Protein AF-A0A376KU33-F1 (afdb_monomer_lite)

pLDDT: mean 75.58, std 14.36, range [39.0, 93.94]

Secondary structure (DSSP, 8-state):
-EEEEEE-SSTTHHHHHHHHHHHHHHHTT--EEEEEE-HHHHHHHHHTT--SEEEE--GGG-S----

Foldseek 3Di:
DAEEEEEEPDPDPVVVVQVVVVVVCVVVVHDYHYYYDYPVVVVVCVVVVVHDYYDYDDPVVPDDPPD

Radius of gyration: 12.94 Å; chains: 1; bounding box: 33×16×33 Å

InterPro domains:
  IPR003501 Phosphotransferase system, EIIB component, type 2/3 [PF02302] (3-58)
  IPR013012 Phosphotransferase system, EIIB component, type 3 [PS51100] (1-67)
  IPR036095 PTS system IIB component-like superfamily [SSF52794] (1-55)
  IPR051819 PTS system sugar-specific EIIB domain-containing protein [PTHR34581] (1-57)

Structure (mmCIF, N/CA/C/O backbone):
data_AF-A0A376KU33-F1
#
_entry.id   AF-A0A376KU33-F1
#
loop_
_atom_site.group_PDB
_atom_site.id
_atom_site.type_symbol
_atom_site.label_atom_id
_atom_site.label_alt_id
_atom_site.label_comp_id
_atom_site.label_asym_id
_atom_site.label_entity_id
_atom_site.label_seq_id
_atom_site.pdbx_PDB_ins_code
_atom_site.Cartn_x
_atom_site.Cartn_y
_atom_site.Cartn_z
_atom_site.occupancy
_atom_site.B_iso_or_equiv
_atom_site.auth_seq_id
_atom_site.auth_comp_id
_atom_site.auth_asym_id
_atom_site.auth_atom_id
_atom_site.pdbx_PDB_model_num
ATOM 1 N N . MET A 1 1 ? -1.331 -6.163 13.865 1.00 71.62 1 MET A N 1
ATOM 2 C CA . MET A 1 1 ? -1.472 -5.283 12.685 1.00 71.62 1 MET A CA 1
ATOM 3 C C . MET A 1 1 ? -0.788 -5.933 11.496 1.00 71.62 1 MET A C 1
ATOM 5 O O . MET A 1 1 ? 0.395 -6.230 11.609 1.00 71.62 1 MET A O 1
ATOM 9 N N . LYS A 1 2 ? -1.503 -6.191 10.397 1.00 80.56 2 LYS A N 1
ATOM 10 C CA . LYS A 1 2 ? -0.890 -6.775 9.186 1.00 80.56 2 LYS A CA 1
ATOM 11 C C . LYS A 1 2 ? -0.396 -5.672 8.253 1.00 80.56 2 LYS A C 1
ATOM 13 O O . LYS A 1 2 ? -1.134 -4.710 8.028 1.00 80.56 2 LYS A O 1
ATOM 18 N N . LYS A 1 3 ? 0.818 -5.806 7.712 1.00 85.19 3 LYS A N 1
ATOM 19 C CA . LYS A 1 3 ? 1.402 -4.825 6.783 1.00 85.19 3 LYS A CA 1
ATOM 20 C C . LYS A 1 3 ? 1.279 -5.316 5.343 1.00 85.19 3 LYS A C 1
ATOM 22 O O . LYS A 1 3 ? 1.954 -6.262 4.937 1.00 85.19 3 LYS A O 1
ATOM 27 N N . ILE A 1 4 ? 0.410 -4.664 4.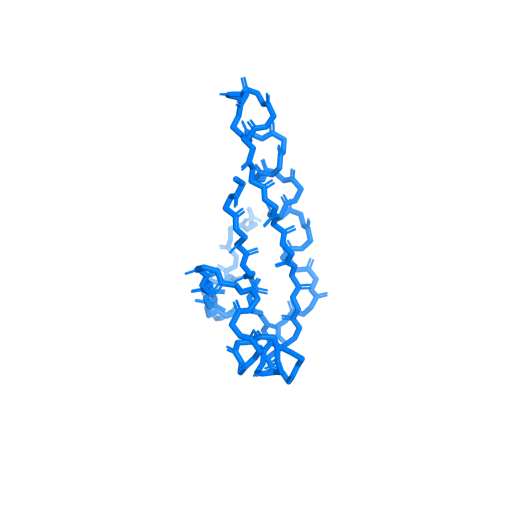579 1.00 86.75 4 ILE A N 1
ATOM 28 C CA . ILE A 1 4 ? 0.123 -4.988 3.182 1.00 86.75 4 ILE A CA 1
ATOM 29 C C . ILE A 1 4 ? 0.815 -3.953 2.298 1.00 86.75 4 ILE A C 1
ATOM 31 O O . ILE A 1 4 ? 0.593 -2.748 2.439 1.00 86.75 4 ILE A O 1
ATOM 35 N N . LEU A 1 5 ? 1.639 -4.425 1.367 1.00 85.88 5 LEU A N 1
ATOM 36 C CA . LEU A 1 5 ? 2.323 -3.584 0.398 1.00 85.88 5 LEU A CA 1
ATOM 37 C C . LEU A 1 5 ? 1.789 -3.840 -1.004 1.00 85.88 5 LEU A C 1
ATOM 39 O O . LEU A 1 5 ? 1.949 -4.928 -1.557 1.00 85.88 5 LEU A O 1
ATOM 43 N N . LEU A 1 6 ? 1.188 -2.812 -1.591 1.00 83.31 6 LEU A N 1
ATOM 44 C CA . LEU A 1 6 ? 0.842 -2.795 -3.001 1.00 83.31 6 LEU A CA 1
ATOM 45 C C . LEU A 1 6 ? 2.021 -2.284 -3.820 1.00 83.31 6 LEU A C 1
ATOM 47 O O . LEU A 1 6 ? 2.607 -1.243 -3.520 1.00 83.31 6 LEU A O 1
ATOM 51 N N . VAL A 1 7 ? 2.334 -3.008 -4.886 1.00 80.19 7 VAL A N 1
ATOM 52 C CA . VAL A 1 7 ? 3.409 -2.667 -5.806 1.00 80.19 7 VAL A CA 1
ATOM 53 C C . VAL A 1 7 ? 2.827 -2.576 -7.210 1.00 80.19 7 VAL A C 1
ATOM 55 O O . VAL A 1 7 ? 2.288 -3.552 -7.732 1.00 80.19 7 VAL A O 1
ATOM 58 N N . CYS A 1 8 ? 2.913 -1.396 -7.824 1.00 73.94 8 CYS A N 1
ATOM 59 C CA . CYS A 1 8 ? 2.382 -1.153 -9.164 1.00 73.94 8 CYS A CA 1
ATOM 60 C C . CYS A 1 8 ? 3.375 -0.359 -10.015 1.00 73.94 8 CYS A C 1
ATOM 62 O O . CYS A 1 8 ? 4.093 0.507 -9.517 1.00 73.94 8 CYS A O 1
ATOM 64 N N . ALA A 1 9 ? 3.403 -0.672 -11.311 1.00 61.66 9 ALA A N 1
ATOM 65 C CA . ALA A 1 9 ? 4.237 -0.004 -12.306 1.00 61.66 9 ALA A CA 1
ATOM 66 C C . ALA A 1 9 ? 3.607 1.293 -12.861 1.00 61.66 9 ALA A C 1
ATOM 68 O O . ALA A 1 9 ? 4.313 2.099 -13.456 1.00 61.66 9 ALA A O 1
ATOM 69 N N . ALA A 1 10 ? 2.300 1.514 -12.658 1.00 58.78 10 ALA A N 1
ATOM 70 C CA . ALA A 1 10 ? 1.542 2.647 -13.196 1.00 58.78 10 ALA A CA 1
ATOM 71 C C . ALA A 1 10 ? 0.970 3.500 -12.048 1.00 58.78 10 ALA A C 1
ATOM 73 O O . ALA A 1 10 ? -0.098 3.221 -11.502 1.00 58.78 10 ALA A O 1
ATOM 74 N N . GLY A 1 11 ? 1.730 4.513 -11.634 1.00 56.34 11 GLY A N 1
ATOM 75 C CA . GLY A 1 11 ? 1.586 5.251 -10.373 1.00 56.34 11 GLY A CA 1
ATOM 76 C C . GLY A 1 11 ? 0.375 6.179 -10.191 1.00 56.34 11 GLY A C 1
ATOM 77 O O . GLY A 1 11 ? 0.538 7.213 -9.558 1.00 56.34 11 GLY A O 1
ATOM 78 N N . MET A 1 12 ? -0.831 5.851 -10.674 1.00 58.22 12 MET A N 1
ATOM 79 C CA . MET A 1 12 ? -2.032 6.664 -10.371 1.00 58.22 12 MET A CA 1
ATOM 80 C C . MET A 1 12 ? -3.262 5.874 -9.898 1.00 58.22 12 MET A C 1
ATOM 82 O O . MET A 1 12 ? -3.914 6.298 -8.946 1.00 58.22 12 MET A O 1
ATOM 86 N N . SER A 1 13 ? -3.574 4.706 -10.470 1.00 62.59 13 SER A N 1
ATOM 87 C CA . SER A 1 13 ? -4.810 3.980 -10.109 1.00 62.59 13 SER A CA 1
ATOM 88 C C . SER A 1 13 ? -4.761 3.298 -8.733 1.00 62.59 13 SER A C 1
ATOM 90 O O . SER A 1 13 ? -5.798 3.020 -8.132 1.00 62.59 13 SER A O 1
ATOM 92 N N . THR A 1 14 ? -3.571 3.052 -8.179 1.00 70.00 14 THR A N 1
ATOM 93 C CA . THR A 1 14 ? -3.422 2.351 -6.892 1.00 70.00 14 THR A CA 1
ATOM 94 C C . THR A 1 14 ? -3.798 3.191 -5.679 1.00 70.00 14 THR A C 1
ATOM 96 O O . THR A 1 14 ? -4.246 2.636 -4.679 1.00 70.00 14 THR A O 1
ATOM 99 N N . SER A 1 15 ? -3.685 4.518 -5.752 1.00 72.94 15 SER A N 1
ATOM 100 C CA . SER A 1 15 ? -3.976 5.420 -4.627 1.00 72.94 15 SER A CA 1
ATOM 101 C C . SER A 1 15 ? -5.440 5.331 -4.188 1.00 72.94 15 SER A C 1
ATOM 103 O O . SER A 1 15 ? -5.753 5.324 -2.997 1.00 72.94 15 SER A O 1
ATOM 105 N N . MET A 1 16 ? -6.349 5.213 -5.159 1.00 77.69 16 MET A N 1
ATOM 106 C CA . MET A 1 16 ? -7.786 5.121 -4.911 1.00 77.69 16 MET A CA 1
ATOM 107 C C . MET A 1 16 ? -8.181 3.745 -4.359 1.00 77.69 16 MET A C 1
ATOM 109 O O . MET A 1 16 ? -8.993 3.673 -3.436 1.00 77.69 16 MET A O 1
ATOM 113 N N . LEU A 1 17 ? -7.558 2.670 -4.854 1.00 80.38 17 LEU A N 1
ATOM 114 C CA . LEU A 1 17 ? -7.752 1.314 -4.335 1.00 80.38 17 LEU A CA 1
ATOM 115 C C . LEU A 1 17 ? -7.290 1.198 -2.877 1.00 80.38 17 LEU A C 1
ATOM 117 O O . LEU A 1 17 ? -8.040 0.702 -2.041 1.00 80.38 17 LEU A O 1
ATOM 121 N N . VAL A 1 18 ? -6.103 1.722 -2.549 1.00 84.75 18 VAL A N 1
ATOM 122 C CA . VAL A 1 18 ? -5.589 1.736 -1.168 1.00 84.75 18 VAL A CA 1
ATOM 123 C C . VAL A 1 18 ? -6.566 2.447 -0.239 1.00 84.75 18 VAL A C 1
ATOM 125 O O . VAL A 1 18 ? -6.917 1.910 0.808 1.00 84.75 18 VAL A O 1
ATOM 128 N N . LYS A 1 19 ? -7.077 3.615 -0.644 1.00 85.69 19 LYS A N 1
ATOM 129 C CA . LYS A 1 19 ? -8.035 4.373 0.167 1.00 85.69 19 LYS A CA 1
ATOM 130 C C . LYS A 1 19 ? -9.326 3.584 0.424 1.00 85.69 19 LYS A C 1
ATOM 132 O O . LYS A 1 19 ? -9.793 3.563 1.556 1.00 85.69 19 LYS A O 1
ATOM 137 N N . ARG A 1 20 ? -9.859 2.889 -0.591 1.00 87.88 20 ARG A N 1
ATOM 138 C CA . ARG A 1 20 ? -11.037 2.005 -0.462 1.00 87.88 20 ARG A CA 1
ATOM 139 C C . ARG A 1 20 ? -10.779 0.819 0.464 1.00 87.88 20 ARG A C 1
ATOM 141 O O . ARG A 1 20 ? -11.647 0.473 1.255 1.00 87.88 20 ARG A O 1
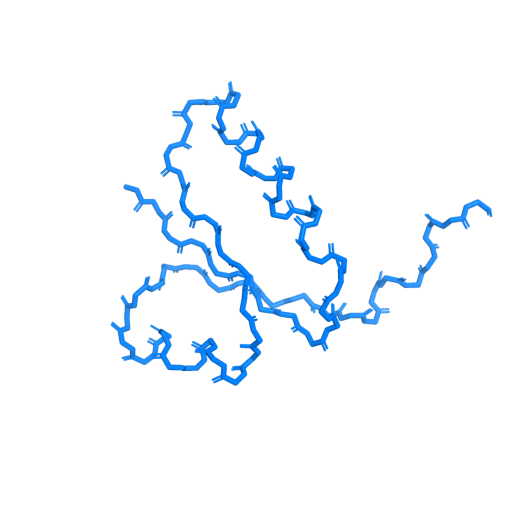ATOM 148 N N . MET A 1 21 ? -9.598 0.209 0.382 1.00 87.50 21 MET A N 1
ATOM 149 C CA . MET A 1 21 ? -9.239 -0.906 1.257 1.00 87.50 21 MET A CA 1
ATOM 150 C C . MET A 1 21 ? -9.086 -0.461 2.716 1.00 87.50 21 MET A C 1
ATOM 152 O O . MET A 1 21 ? -9.531 -1.180 3.604 1.00 87.50 21 MET A O 1
ATOM 156 N N . ILE A 1 22 ? -8.498 0.716 2.967 1.00 87.88 22 ILE A N 1
ATOM 157 C CA . ILE A 1 22 ? -8.395 1.293 4.319 1.00 87.88 22 ILE A CA 1
ATOM 158 C C . ILE A 1 22 ? -9.788 1.614 4.868 1.00 87.88 22 ILE A C 1
ATOM 160 O O . ILE A 1 22 ? -10.087 1.282 6.009 1.00 87.88 22 ILE A O 1
ATOM 164 N N . ASP A 1 23 ? -10.649 2.227 4.054 1.00 90.69 23 ASP A N 1
ATOM 165 C CA . ASP A 1 23 ? -12.026 2.557 4.433 1.00 90.69 23 ASP A CA 1
ATOM 166 C C . ASP A 1 23 ? -12.829 1.298 4.794 1.00 90.69 23 ASP A C 1
ATOM 168 O O . ASP A 1 23 ? -13.444 1.228 5.856 1.00 90.69 23 ASP A O 1
ATOM 172 N N . HIS A 1 24 ? -12.722 0.252 3.970 1.00 90.94 24 HIS A N 1
ATOM 173 C CA . HIS A 1 24 ? -13.347 -1.035 4.252 1.00 90.94 24 HIS A CA 1
ATOM 174 C C . HIS A 1 24 ? -12.782 -1.681 5.519 1.00 90.94 24 HIS A C 1
ATOM 176 O O . HIS A 1 24 ? -13.552 -2.160 6.343 1.00 90.94 24 HIS A O 1
ATOM 182 N N . ALA A 1 25 ? -11.459 -1.660 5.702 1.00 89.88 25 ALA A N 1
ATOM 183 C CA . ALA A 1 25 ? -10.814 -2.188 6.898 1.00 89.88 25 ALA A CA 1
ATOM 184 C C . ALA A 1 25 ? -11.275 -1.470 8.173 1.00 89.88 25 ALA A C 1
ATOM 186 O O . ALA A 1 25 ? -11.577 -2.129 9.165 1.00 89.88 25 ALA A O 1
ATOM 187 N N . ASN A 1 26 ? -11.409 -0.143 8.125 1.00 88.88 26 ASN A N 1
ATOM 188 C CA . ASN A 1 26 ? -11.975 0.642 9.219 1.00 88.88 26 ASN A CA 1
ATOM 189 C C . ASN A 1 26 ? -13.440 0.272 9.481 1.00 88.88 26 ASN A C 1
ATOM 191 O O . ASN A 1 26 ? -13.833 0.143 10.637 1.00 88.88 26 ASN A O 1
ATOM 195 N N . ALA A 1 27 ? -14.239 0.051 8.431 1.00 93.44 27 ALA A N 1
ATOM 196 C CA . ALA A 1 27 ? -15.642 -0.342 8.565 1.00 93.44 27 ALA A CA 1
ATOM 197 C C . ALA A 1 27 ? -15.823 -1.712 9.242 1.00 93.44 27 ALA A C 1
ATOM 199 O O . ALA A 1 27 ? -16.808 -1.924 9.946 1.00 93.44 27 ALA A O 1
ATOM 200 N N . ILE A 1 28 ? -14.871 -2.631 9.059 1.00 93.94 28 ILE A N 1
ATOM 201 C CA . ILE A 1 28 ? -14.865 -3.950 9.712 1.00 93.94 28 ILE A CA 1
ATOM 202 C C . ILE A 1 28 ? -14.006 -3.987 10.989 1.00 93.94 28 ILE A C 1
ATOM 204 O O . ILE A 1 28 ? -13.746 -5.070 11.512 1.00 93.94 28 ILE A O 1
ATOM 208 N N . SER A 1 29 ? -13.543 -2.830 11.484 1.00 90.56 29 SER A N 1
ATOM 209 C CA . SER A 1 29 ? -12.650 -2.703 12.648 1.00 90.56 29 SER A CA 1
ATOM 210 C C . SER A 1 29 ? -11.397 -3.590 12.567 1.00 90.56 29 SER A C 1
ATOM 212 O O . SER A 1 29 ? -10.942 -4.148 13.566 1.00 90.56 29 SER A O 1
ATOM 214 N N . LEU A 1 30 ? -10.837 -3.746 11.365 1.00 88.12 30 LEU A N 1
ATOM 215 C CA . LEU A 1 30 ? -9.651 -4.556 11.110 1.00 88.12 30 LEU A CA 1
ATOM 216 C C . LEU A 1 30 ? -8.404 -3.671 11.024 1.00 88.12 30 LEU A C 1
ATOM 218 O O . LEU A 1 30 ? -8.249 -2.858 10.116 1.00 88.12 30 LEU A O 1
ATOM 222 N N . GLU A 1 31 ? -7.456 -3.895 11.930 1.00 85.25 31 GLU A N 1
ATOM 223 C CA . GLU A 1 31 ? -6.189 -3.163 11.951 1.00 85.25 31 GLU A CA 1
ATOM 224 C C . GLU A 1 31 ? -5.200 -3.678 10.889 1.00 85.25 31 GLU A C 1
ATOM 226 O O . GLU A 1 31 ? -4.374 -4.579 11.124 1.00 85.25 31 GLU A O 1
ATOM 231 N N . VAL A 1 32 ? -5.261 -3.068 9.706 1.00 87.38 32 VAL A N 1
ATOM 232 C CA . VAL A 1 32 ? -4.311 -3.277 8.604 1.00 87.38 32 VAL A CA 1
ATOM 233 C C . VAL A 1 32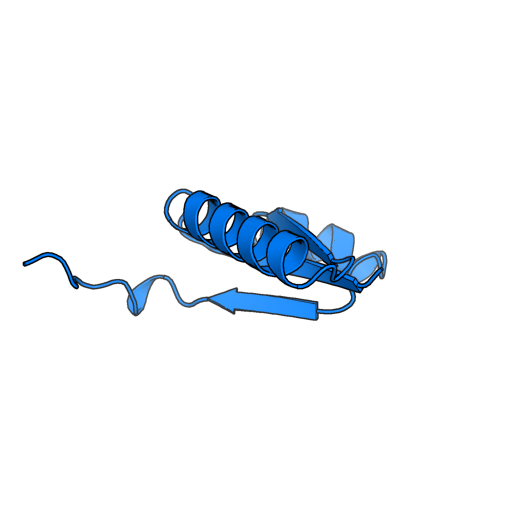 ? -3.610 -1.980 8.236 1.00 87.38 32 VAL A C 1
ATOM 235 O O . VAL A 1 32 ? -4.194 -0.901 8.253 1.00 87.38 32 VAL A O 1
ATOM 238 N N . ASN A 1 33 ? -2.341 -2.098 7.864 1.00 85.69 33 ASN A N 1
ATOM 239 C CA . ASN A 1 33 ? -1.554 -0.987 7.360 1.00 85.69 33 ASN A CA 1
ATOM 240 C C . ASN A 1 33 ? -1.252 -1.244 5.884 1.00 85.69 33 ASN A C 1
ATOM 242 O O . ASN A 1 33 ? -0.513 -2.174 5.558 1.00 85.69 33 ASN A O 1
ATOM 246 N N . ILE A 1 34 ? -1.876 -0.463 5.002 1.00 86.38 34 ILE A N 1
ATOM 247 C CA . ILE A 1 34 ? -1.796 -0.638 3.550 1.00 86.38 34 ILE A CA 1
ATOM 248 C C . ILE A 1 34 ? -0.971 0.507 2.974 1.00 86.38 34 ILE A C 1
ATOM 250 O O . ILE A 1 34 ? -1.324 1.674 3.125 1.00 86.38 34 ILE A O 1
ATOM 254 N N . SER A 1 35 ? 0.127 0.177 2.301 1.00 83.50 35 SER A N 1
ATOM 255 C CA . SER A 1 35 ? 1.016 1.145 1.649 1.00 83.50 35 SER A CA 1
ATOM 256 C C . SER A 1 35 ? 1.198 0.788 0.178 1.00 83.50 35 SER A C 1
ATOM 258 O O . SER A 1 35 ? 1.280 -0.389 -0.160 1.00 83.50 35 SER A O 1
ATOM 260 N N . ALA A 1 36 ? 1.295 1.788 -0.698 1.00 82.25 36 ALA A N 1
ATOM 261 C CA . ALA A 1 36 ? 1.650 1.589 -2.102 1.00 82.25 36 ALA A CA 1
ATOM 262 C C . ALA A 1 36 ? 3.043 2.161 -2.375 1.00 82.25 36 ALA A C 1
ATOM 264 O O . ALA A 1 36 ? 3.303 3.314 -2.037 1.00 82.25 36 ALA A O 1
ATOM 265 N N . LEU A 1 37 ? 3.923 1.362 -2.977 1.00 82.5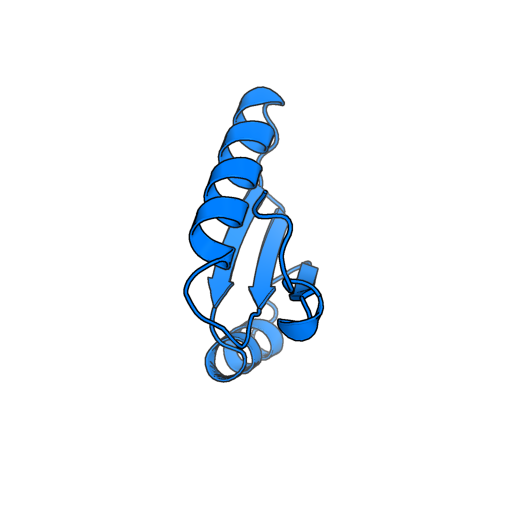6 37 LEU A N 1
ATOM 266 C CA . LEU A 1 37 ? 5.275 1.773 -3.367 1.00 82.56 37 LEU A CA 1
ATOM 267 C C . LEU A 1 37 ? 5.591 1.314 -4.791 1.00 82.56 37 LEU A C 1
ATOM 269 O O . LEU A 1 37 ? 5.028 0.339 -5.295 1.00 82.56 37 LEU A O 1
ATOM 273 N N . ALA A 1 38 ? 6.536 1.995 -5.435 1.00 80.44 38 ALA A N 1
ATOM 274 C CA . ALA A 1 38 ? 7.097 1.530 -6.697 1.00 80.44 38 ALA A CA 1
ATOM 275 C C . ALA A 1 38 ? 7.893 0.228 -6.495 1.00 80.44 38 ALA A C 1
ATOM 277 O O . ALA A 1 38 ? 8.446 -0.019 -5.422 1.00 80.44 38 ALA A O 1
ATOM 278 N N . ILE A 1 39 ? 8.021 -0.582 -7.553 1.00 79.38 39 ILE A N 1
ATOM 279 C CA . ILE A 1 39 ? 8.778 -1.854 -7.534 1.00 79.38 39 ILE A CA 1
ATOM 280 C C . ILE A 1 39 ? 10.206 -1.660 -6.998 1.00 79.38 39 ILE A C 1
ATOM 282 O O . ILE A 1 39 ? 10.711 -2.502 -6.253 1.00 79.38 39 ILE A O 1
ATOM 286 N N . ALA A 1 40 ? 10.845 -0.542 -7.355 1.00 80.75 40 ALA A N 1
ATOM 287 C CA . ALA A 1 40 ? 12.196 -0.211 -6.915 1.00 80.75 40 ALA A CA 1
ATOM 288 C C . ALA A 1 40 ? 12.291 -0.045 -5.387 1.00 80.75 40 ALA A C 1
ATOM 290 O O . ALA A 1 40 ? 13.184 -0.613 -4.764 1.00 80.75 40 ALA A O 1
ATOM 291 N N . GLU A 1 41 ? 11.344 0.668 -4.777 1.00 80.31 41 GLU A N 1
ATOM 292 C CA . GLU A 1 41 ? 11.323 0.908 -3.329 1.00 80.31 41 GLU A CA 1
ATOM 293 C C . GLU A 1 41 ? 10.810 -0.306 -2.547 1.00 80.31 41 GLU A C 1
ATOM 295 O O . GLU A 1 41 ? 11.302 -0.616 -1.459 1.00 80.31 41 GLU A O 1
ATOM 300 N N . ALA A 1 42 ? 9.864 -1.050 -3.127 1.00 82.75 42 ALA A N 1
ATOM 301 C CA . ALA A 1 42 ? 9.318 -2.262 -2.534 1.00 82.75 42 ALA A CA 1
ATOM 302 C C . ALA A 1 4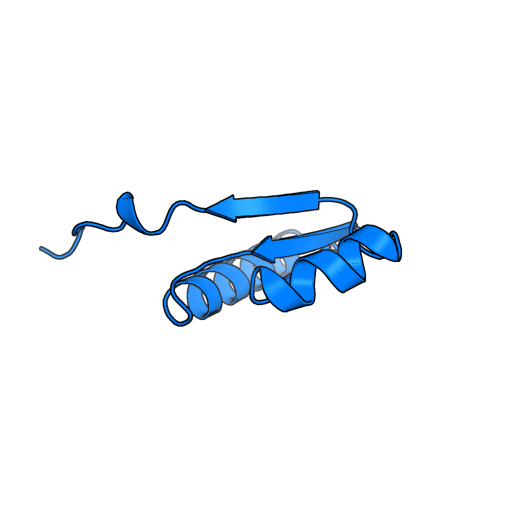2 ? 10.404 -3.311 -2.259 1.00 82.75 42 ALA A C 1
ATOM 304 O O . ALA A 1 42 ? 10.411 -3.917 -1.188 1.00 82.75 42 ALA A O 1
ATOM 305 N N . LYS A 1 43 ? 11.370 -3.480 -3.174 1.00 81.06 43 LYS A N 1
ATOM 306 C CA . LYS A 1 43 ? 12.508 -4.397 -2.980 1.00 81.06 43 LYS A CA 1
ATOM 307 C C . LYS A 1 43 ? 13.280 -4.122 -1.687 1.00 81.06 43 LYS A C 1
ATOM 309 O O . LYS A 1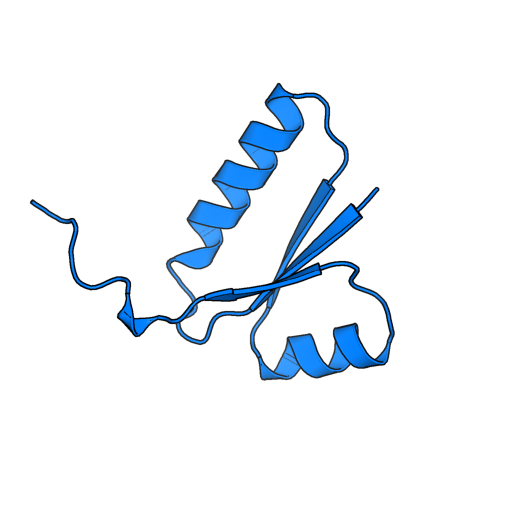 43 ? 13.694 -5.074 -1.029 1.00 81.06 43 LYS A O 1
ATOM 314 N N . GLY A 1 44 ? 13.452 -2.853 -1.313 1.00 82.62 44 GLY A N 1
ATOM 315 C CA . GLY A 1 44 ? 14.122 -2.472 -0.067 1.00 82.62 44 GLY A CA 1
ATOM 316 C C . GLY A 1 44 ? 13.348 -2.935 1.166 1.00 82.62 44 GLY A C 1
ATOM 317 O O . GLY A 1 44 ? 13.908 -3.610 2.027 1.00 82.62 44 GLY A O 1
ATOM 318 N N . LYS A 1 45 ? 12.039 -2.661 1.208 1.00 80.88 45 LYS A N 1
ATOM 319 C CA . LYS A 1 45 ? 11.177 -3.038 2.343 1.00 80.88 45 LYS A CA 1
ATOM 320 C C . LYS A 1 45 ? 10.976 -4.544 2.488 1.00 80.88 45 LYS A C 1
ATOM 322 O O . LYS A 1 45 ? 10.911 -5.048 3.606 1.00 80.88 45 LYS A O 1
ATOM 327 N N . ILE A 1 46 ? 10.908 -5.267 1.368 1.00 80.06 46 ILE A N 1
ATOM 328 C CA . ILE A 1 46 ? 10.832 -6.735 1.368 1.00 80.06 46 ILE A CA 1
ATOM 329 C C . ILE A 1 46 ? 12.119 -7.321 1.956 1.00 80.06 46 ILE A C 1
ATOM 331 O O . ILE A 1 46 ? 12.058 -8.210 2.799 1.00 80.06 46 ILE A O 1
ATOM 335 N N . LYS A 1 47 ? 13.286 -6.788 1.572 1.00 80.88 47 LYS A N 1
ATOM 336 C CA . LYS A 1 47 ? 14.585 -7.242 2.092 1.00 80.88 47 LYS A CA 1
ATOM 337 C C . LYS A 1 47 ? 14.742 -6.989 3.595 1.00 80.88 47 LYS A C 1
ATOM 339 O O . LYS A 1 47 ? 15.390 -7.772 4.278 1.00 80.88 47 LYS A O 1
ATOM 344 N N . ASN A 1 48 ? 14.120 -5.928 4.096 1.00 82.50 48 ASN A N 1
ATOM 345 C CA . ASN A 1 48 ? 14.075 -5.585 5.514 1.00 82.50 48 ASN A CA 1
ATOM 346 C C . ASN A 1 48 ? 12.978 -6.331 6.303 1.00 82.50 48 ASN A C 1
ATOM 348 O O . ASN A 1 48 ? 12.802 -6.077 7.492 1.00 82.50 48 ASN A O 1
ATOM 352 N N . ASN A 1 49 ? 12.234 -7.238 5.657 1.00 76.44 49 ASN A N 1
ATOM 353 C CA . ASN A 1 49 ? 11.154 -8.022 6.258 1.00 76.44 49 ASN A CA 1
ATOM 354 C C . ASN A 1 49 ? 10.063 -7.157 6.929 1.00 76.44 49 ASN A C 1
ATOM 356 O O . ASN A 1 49 ? 9.452 -7.546 7.925 1.00 76.44 49 ASN A O 1
ATOM 360 N N . GLU A 1 50 ? 9.819 -5.963 6.382 1.00 79.06 50 GLU A N 1
ATOM 361 C CA . GLU A 1 50 ? 8.871 -4.979 6.921 1.00 79.06 50 GLU A CA 1
ATOM 362 C C . GLU A 1 50 ? 7.432 -5.177 6.424 1.00 79.06 50 GLU A C 1
ATOM 364 O O . GLU A 1 50 ? 6.547 -4.397 6.779 1.00 79.06 50 GLU A O 1
ATOM 369 N N . VAL A 1 51 ? 7.194 -6.182 5.582 1.00 82.25 51 VAL A N 1
ATOM 370 C CA . VAL A 1 51 ? 5.930 -6.409 4.873 1.00 82.25 51 VAL A CA 1
ATOM 371 C C . VAL A 1 51 ? 5.532 -7.876 4.931 1.00 82.25 51 VAL A C 1
ATOM 373 O O . VAL A 1 51 ? 6.340 -8.748 4.627 1.00 82.25 51 VAL A O 1
ATOM 376 N N . ASP A 1 52 ? 4.277 -8.132 5.306 1.00 83.00 52 ASP A N 1
ATOM 377 C CA . ASP A 1 52 ? 3.717 -9.484 5.421 1.00 83.00 52 ASP A CA 1
ATOM 378 C C . ASP A 1 52 ? 3.195 -9.995 4.078 1.00 83.00 52 ASP A C 1
ATOM 380 O O . ASP A 1 52 ? 3.308 -11.173 3.750 1.00 83.00 52 ASP A O 1
ATOM 384 N N . VAL A 1 53 ? 2.574 -9.102 3.305 1.00 80.19 53 VAL A N 1
ATOM 385 C CA . VAL A 1 53 ? 1.905 -9.443 2.050 1.00 80.19 53 VAL A CA 1
ATOM 386 C C . VAL A 1 53 ? 2.297 -8.432 0.990 1.00 80.19 53 VAL A C 1
ATOM 388 O O . VAL A 1 53 ? 2.125 -7.227 1.176 1.00 80.19 53 VAL A O 1
ATOM 391 N N . VAL A 1 54 ? 2.789 -8.936 -0.140 1.00 80.31 54 VAL A N 1
ATOM 392 C CA . VAL A 1 54 ? 3.087 -8.138 -1.328 1.00 80.31 54 VAL A CA 1
ATOM 393 C C . VAL A 1 54 ? 2.050 -8.451 -2.392 1.00 80.31 54 VAL A C 1
ATOM 395 O O . VAL A 1 54 ? 1.916 -9.595 -2.822 1.00 80.31 54 VAL A O 1
ATOM 398 N N . PHE A 1 55 ? 1.330 -7.426 -2.834 1.00 78.88 55 PHE A N 1
ATOM 399 C CA . PHE A 1 55 ? 0.375 -7.535 -3.925 1.00 78.88 55 PHE A CA 1
ATOM 400 C C . PHE A 1 55 ? 0.936 -6.838 -5.161 1.00 78.88 55 PHE A C 1
ATOM 402 O O . PHE A 1 55 ? 1.155 -5.625 -5.156 1.00 78.88 55 PHE A O 1
ATOM 409 N N . THR A 1 56 ? 1.181 -7.613 -6.216 1.00 71.69 56 THR A N 1
ATOM 410 C CA . THR A 1 56 ? 1.636 -7.099 -7.512 1.00 71.69 56 THR A CA 1
ATOM 411 C C . THR A 1 56 ? 0.462 -7.148 -8.479 1.00 71.69 56 THR A C 1
ATOM 413 O O . THR A 1 56 ? -0.066 -8.219 -8.762 1.00 71.69 56 THR A O 1
ATOM 416 N N . TRP A 1 57 ? 0.005 -5.985 -8.941 1.00 67.06 57 TRP A N 1
ATOM 417 C CA . TRP A 1 57 ? -1.095 -5.910 -9.902 1.00 67.06 57 TRP A CA 1
ATOM 418 C C . TRP A 1 57 ? -0.548 -5.627 -11.308 1.00 67.06 57 TRP A C 1
ATOM 420 O O . TRP A 1 57 ? 0.194 -4.652 -11.475 1.00 67.06 57 TRP A O 1
ATOM 430 N N . PRO A 1 58 ? -0.894 -6.428 -12.333 1.00 59.31 58 PRO A N 1
ATOM 431 C CA . PRO A 1 58 ? -0.517 -6.136 -13.708 1.00 59.31 58 PRO A CA 1
ATOM 432 C C . PRO A 1 58 ? -1.315 -4.929 -14.215 1.00 59.31 58 PRO A C 1
ATOM 434 O O . PRO A 1 58 ? -2.537 -4.972 -14.345 1.00 59.31 58 PRO A O 1
ATOM 437 N N . ALA A 1 59 ? -0.615 -3.839 -14.536 1.00 55.91 59 ALA A N 1
ATOM 438 C CA . ALA A 1 59 ? -1.225 -2.624 -15.082 1.00 55.91 59 ALA A CA 1
ATOM 439 C C . ALA A 1 59 ? -2.025 -2.871 -16.384 1.00 55.91 59 ALA A C 1
ATOM 441 O O . ALA A 1 59 ? -2.912 -2.092 -16.709 1.00 55.91 59 ALA A O 1
ATOM 442 N N . SER A 1 60 ? -1.759 -3.971 -17.098 1.00 48.03 60 SER A N 1
ATOM 443 C CA . SER A 1 60 ? -2.405 -4.339 -18.363 1.00 48.03 60 SER A CA 1
ATOM 444 C C . SER A 1 60 ? -3.825 -4.900 -18.236 1.00 48.03 60 SER A C 1
ATOM 446 O O . SER A 1 60 ? -4.501 -5.012 -19.250 1.00 48.03 60 SER A O 1
ATOM 448 N N . SER A 1 61 ? -4.314 -5.218 -17.031 1.00 45.50 61 SER A N 1
ATOM 449 C CA . SER A 1 61 ? -5.720 -5.629 -16.839 1.00 45.50 61 SER A CA 1
ATOM 450 C C . SER A 1 61 ? -6.666 -4.451 -16.553 1.00 45.50 61 SER A C 1
ATOM 452 O O . SER A 1 61 ? -7.838 -4.665 -16.256 1.00 45.50 61 SER A O 1
ATOM 454 N N . LEU A 1 62 ? -6.161 -3.213 -16.607 1.00 45.31 62 LEU A N 1
ATOM 455 C CA . LEU A 1 62 ? -6.931 -1.974 -16.454 1.00 45.31 62 LEU A CA 1
ATOM 456 C C . LEU A 1 62 ? -7.287 -1.338 -17.814 1.00 45.31 62 LEU A C 1
ATOM 458 O O . LEU A 1 62 ? -7.464 -0.125 -17.884 1.00 45.31 62 LEU A O 1
ATOM 462 N N . SER A 1 63 ? -7.394 -2.132 -18.887 1.00 42.69 63 SER A N 1
ATOM 463 C CA . SER A 1 63 ? -8.113 -1.697 -20.089 1.00 42.69 63 SER A CA 1
ATOM 464 C C . SER A 1 63 ? -9.604 -1.598 -19.753 1.00 42.69 63 SER A C 1
ATOM 466 O O . SER A 1 63 ? -10.237 -2.614 -19.470 1.00 42.69 63 SER A O 1
ATOM 468 N N . GLU A 1 64 ? -10.102 -0.363 -19.726 1.00 48.34 64 GLU A N 1
ATOM 469 C CA . GLU A 1 64 ? -11.507 0.053 -19.777 1.00 48.34 64 GLU A CA 1
ATOM 470 C C . GLU A 1 64 ? -12.584 -0.894 -19.193 1.00 48.34 64 GLU A C 1
ATOM 472 O O . GLU A 1 64 ? -13.200 -1.690 -19.891 1.00 48.34 64 GLU A O 1
ATOM 477 N N . THR A 1 65 ? -12.989 -0.644 -17.947 1.00 45.94 65 THR A N 1
ATOM 478 C CA . THR A 1 65 ? -14.426 -0.422 -17.687 1.00 45.94 65 THR A CA 1
ATOM 479 C C . THR A 1 65 ? -14.619 1.067 -17.451 1.00 45.94 65 THR A C 1
ATOM 481 O O . THR A 1 65 ? -14.742 1.540 -16.321 1.00 45.94 65 THR A O 1
ATOM 484 N N . ARG A 1 66 ? -14.542 1.825 -18.540 1.00 44.12 66 ARG A N 1
ATOM 485 C CA . ARG A 1 66 ? -15.231 3.101 -18.681 1.00 44.12 66 ARG A CA 1
ATOM 486 C C . ARG A 1 66 ? -16.193 2.881 -19.840 1.00 44.12 66 ARG A C 1
ATOM 488 O O . ARG A 1 66 ? -15.751 2.440 -20.892 1.00 44.12 66 ARG A O 1
ATOM 495 N N . ASP A 1 67 ? -17.462 3.071 -19.509 1.00 39.00 67 ASP A N 1
ATOM 496 C CA . ASP A 1 67 ? -18.639 3.153 -20.375 1.00 39.00 67 ASP A CA 1
ATOM 497 C C . ASP A 1 67 ? -18.342 3.696 -21.785 1.00 39.00 67 ASP A C 1
ATOM 499 O O . ASP A 1 67 ? -17.588 4.699 -21.874 1.00 39.00 67 ASP A O 1
#

Organism: Escherichia coli (NCBI:txid562)

Sequence (67 aa):
MKKILLVCAAGMSTSMLVKRMIDHANAISLEVNISALAIAEAKGKIKNNEVDVVFTWPASSLSETRD